Protein AF-T0MTR7-F1 (afdb_monomer_lite)

Structure (mmCIF, N/CA/C/O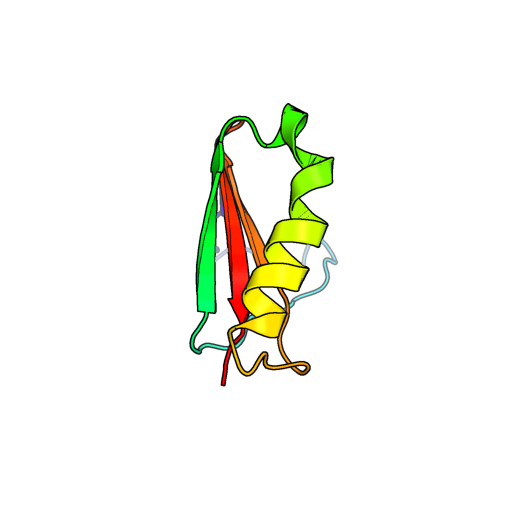 backbone):
data_AF-T0MTR7-F1
#
_entry.id   AF-T0MTR7-F1
#
loop_
_atom_site.group_PDB
_atom_site.id
_atom_site.type_symbol
_atom_site.label_atom_id
_atom_site.label_alt_id
_atom_site.label_comp_id
_atom_site.label_asym_id
_atom_site.label_entity_id
_atom_site.label_seq_id
_atom_site.pdbx_PDB_ins_code
_atom_site.Cartn_x
_atom_site.Cartn_y
_atom_site.Cartn_z
_atom_site.occupancy
_atom_site.B_iso_or_equiv
_atom_site.auth_seq_id
_atom_site.auth_comp_id
_atom_site.auth_asym_id
_atom_site.auth_atom_id
_atom_site.pdbx_PDB_model_num
ATOM 1 N N . MET A 1 1 ? 0.016 14.030 -3.664 1.00 37.53 1 MET A N 1
ATOM 2 C CA . MET A 1 1 ? -0.004 14.924 -4.844 1.00 37.53 1 MET A CA 1
ATOM 3 C C . MET A 1 1 ? 0.953 14.323 -5.862 1.00 37.53 1 MET A C 1
ATOM 5 O O . MET A 1 1 ? 2.130 14.237 -5.555 1.00 37.53 1 MET A O 1
ATOM 9 N N . CYS A 1 2 ? 0.465 13.800 -6.988 1.00 56.78 2 CYS A N 1
ATOM 10 C CA . CYS A 1 2 ? 1.335 13.355 -8.083 1.00 56.78 2 CYS A CA 1
ATOM 11 C C . CYS A 1 2 ? 1.533 14.548 -9.025 1.00 56.78 2 CYS A C 1
ATOM 13 O O . CYS A 1 2 ? 0.548 15.196 -9.379 1.00 56.78 2 CYS A O 1
ATOM 15 N N . VAL A 1 3 ? 2.778 14.862 -9.377 1.00 65.62 3 VAL A N 1
ATOM 16 C CA . VAL A 1 3 ? 3.099 15.921 -10.343 1.00 65.62 3 VAL A CA 1
ATOM 17 C C . VAL A 1 3 ? 3.007 15.321 -11.740 1.00 65.62 3 VAL A C 1
ATOM 19 O O . VAL A 1 3 ? 3.544 14.244 -11.994 1.00 65.62 3 VAL A O 1
ATOM 22 N N . LYS A 1 4 ? 2.263 15.986 -12.624 1.00 76.00 4 LYS A N 1
ATOM 23 C CA . LYS A 1 4 ? 2.234 15.641 -14.043 1.00 76.00 4 LYS A CA 1
ATOM 24 C C . LYS A 1 4 ? 3.585 16.034 -14.641 1.00 76.00 4 LYS A C 1
ATOM 26 O O . LYS A 1 4 ? 4.015 17.160 -14.431 1.00 76.00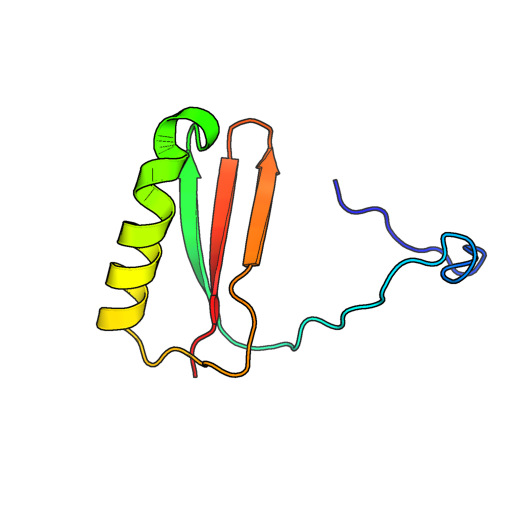 4 LYS A O 1
ATOM 31 N N . ILE A 1 5 ? 4.213 15.101 -15.349 1.00 76.81 5 ILE A N 1
ATOM 32 C CA . ILE A 1 5 ? 5.413 15.363 -16.146 1.00 76.81 5 ILE A CA 1
ATOM 33 C C . ILE A 1 5 ? 4.944 16.044 -17.438 1.00 76.81 5 ILE A C 1
ATOM 35 O O . ILE A 1 5 ? 4.096 15.490 -18.145 1.00 76.81 5 ILE A O 1
ATOM 39 N N . GLU A 1 6 ? 5.428 17.252 -17.707 1.00 83.50 6 GLU A N 1
ATOM 40 C CA . GLU A 1 6 ? 5.207 17.975 -18.964 1.00 83.50 6 GLU A CA 1
ATOM 41 C C . GLU A 1 6 ? 6.328 17.651 -19.974 1.00 83.50 6 GLU A C 1
ATOM 43 O O . GLU A 1 6 ? 7.402 17.194 -19.590 1.00 83.50 6 GLU A O 1
ATOM 48 N N . ASP A 1 7 ? 6.107 17.891 -21.272 1.00 76.06 7 ASP A N 1
ATOM 49 C CA . ASP A 1 7 ? 7.081 17.572 -22.338 1.00 76.06 7 ASP A CA 1
ATOM 50 C C . ASP A 1 7 ? 8.460 18.252 -22.172 1.00 76.06 7 ASP A C 1
ATOM 52 O O . ASP A 1 7 ? 9.451 17.757 -22.706 1.00 76.06 7 ASP A O 1
ATOM 56 N N . ASP A 1 8 ? 8.539 19.367 -21.438 1.00 81.69 8 ASP A N 1
ATOM 57 C CA . ASP A 1 8 ? 9.789 20.108 -21.18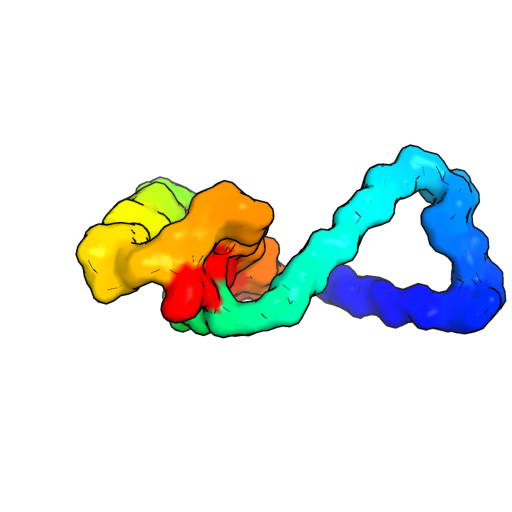2 1.00 81.69 8 ASP A CA 1
ATOM 58 C C . ASP A 1 8 ? 10.499 19.665 -19.883 1.00 81.69 8 ASP A C 1
ATOM 60 O O . ASP A 1 8 ? 11.622 20.090 -19.603 1.00 81.69 8 ASP A O 1
ATOM 64 N N . ASP A 1 9 ? 9.881 18.791 -19.078 1.00 77.94 9 ASP A N 1
ATOM 65 C CA . ASP A 1 9 ? 10.485 18.327 -17.830 1.00 77.94 9 ASP A CA 1
ATOM 66 C C . ASP A 1 9 ? 11.665 17.388 -18.108 1.00 77.94 9 ASP A C 1
ATOM 68 O O . ASP A 1 9 ? 11.538 16.322 -18.717 1.00 77.94 9 ASP A O 1
ATOM 72 N N . ASN A 1 10 ? 12.839 17.732 -17.575 1.00 74.50 10 ASN A N 1
ATOM 73 C CA . ASN A 1 10 ? 13.986 16.833 -17.600 1.00 74.50 10 ASN A CA 1
ATOM 74 C C . ASN A 1 10 ? 13.840 15.747 -16.523 1.00 74.50 10 ASN A C 1
ATOM 76 O O . ASN A 1 10 ? 14.384 15.850 -15.422 1.00 74.50 10 ASN A O 1
ATOM 80 N N . ILE A 1 11 ? 13.133 14.676 -16.881 1.00 72.31 11 ILE A N 1
ATOM 81 C CA . ILE A 1 11 ? 12.849 13.500 -16.040 1.00 72.31 11 ILE A CA 1
ATOM 82 C C . ILE A 1 11 ? 14.135 12.838 -15.499 1.00 72.31 11 ILE A C 1
ATOM 84 O O . ILE A 1 11 ? 14.116 12.202 -14.448 1.00 72.31 11 ILE A O 1
ATOM 88 N N . ASN A 1 12 ? 15.271 13.031 -16.182 1.00 68.44 12 ASN A N 1
ATOM 89 C CA . ASN A 1 12 ? 16.571 12.463 -15.816 1.00 68.44 12 ASN A CA 1
ATOM 90 C C . ASN A 1 12 ? 17.416 13.378 -14.911 1.00 68.44 12 ASN A C 1
ATOM 92 O O . ASN A 1 12 ? 18.362 12.906 -14.280 1.00 68.44 12 ASN A O 1
ATOM 96 N N . ALA A 1 13 ? 17.091 14.674 -14.811 1.00 72.69 13 ALA A N 1
ATOM 97 C CA . ALA A 1 13 ? 17.822 15.629 -13.974 1.00 72.69 13 ALA A CA 1
ATOM 98 C C . ALA A 1 13 ? 17.901 15.259 -12.478 1.00 72.69 13 ALA A C 1
ATOM 100 O O . ALA A 1 13 ? 18.953 15.496 -11.882 1.00 72.69 13 ALA A O 1
ATOM 101 N N . PRO A 1 14 ? 16.859 14.685 -11.840 1.00 73.00 14 PRO A N 1
ATOM 102 C CA . PRO A 1 14 ? 16.918 14.396 -10.413 1.00 73.00 14 PRO A CA 1
ATOM 103 C C . PRO A 1 14 ? 17.682 13.098 -10.086 1.00 73.00 14 PRO A C 1
ATOM 105 O O . PRO A 1 14 ? 17.867 12.803 -8.908 1.00 73.00 14 PRO A O 1
ATOM 108 N N . GLY A 1 15 ? 18.131 12.320 -11.086 1.00 78.06 15 GLY A N 1
ATOM 109 C CA . GLY A 1 15 ? 18.870 11.067 -10.865 1.00 78.06 15 GLY A CA 1
ATOM 110 C C . GLY A 1 15 ? 18.069 10.001 -10.105 1.00 78.06 15 GLY A C 1
ATOM 111 O O . GLY A 1 15 ? 18.652 9.157 -9.425 1.00 78.06 15 GLY A O 1
ATOM 112 N N . LEU A 1 16 ? 16.737 10.073 -10.170 1.00 79.50 16 LEU A N 1
ATOM 113 C CA . LEU A 1 16 ? 15.836 9.171 -9.459 1.00 79.50 16 LEU A CA 1
ATOM 114 C C . LEU A 1 16 ? 15.599 7.893 -10.259 1.00 79.50 16 LEU A C 1
ATOM 116 O O . LEU A 1 16 ? 15.663 7.880 -11.486 1.00 79.50 16 LEU A O 1
ATOM 120 N N . GLN A 1 17 ? 15.289 6.815 -9.544 1.00 78.00 17 GLN A N 1
ATOM 121 C CA . GLN A 1 17 ? 14.908 5.556 -10.166 1.00 78.00 17 GLN A CA 1
ATOM 122 C C . GLN A 1 17 ? 13.524 5.680 -10.813 1.00 78.00 17 GLN A C 1
ATOM 124 O O . GLN A 1 17 ? 12.547 6.027 -10.149 1.00 78.00 17 GLN A O 1
ATOM 129 N N . GLU A 1 18 ? 13.439 5.333 -12.095 1.00 79.75 18 GLU A N 1
ATOM 130 C CA . GLU A 1 18 ? 12.166 5.167 -12.788 1.00 79.75 18 GLU A CA 1
ATOM 131 C C . GLU A 1 18 ? 11.574 3.785 -12.479 1.00 79.75 18 GLU A C 1
ATOM 133 O O . GLU A 1 18 ? 12.261 2.762 -12.538 1.00 79.75 18 GLU A O 1
ATOM 138 N N . VAL A 1 19 ? 10.284 3.755 -12.140 1.00 80.12 19 VAL A N 1
ATOM 139 C CA . VAL A 1 19 ? 9.527 2.519 -11.925 1.00 80.12 19 VAL A CA 1
ATOM 140 C C . VAL A 1 19 ? 8.237 2.594 -12.728 1.00 80.12 19 VAL A C 1
ATOM 142 O O . VAL A 1 19 ? 7.401 3.470 -12.508 1.00 80.12 19 VAL A O 1
ATOM 145 N N . HIS A 1 20 ? 8.044 1.635 -13.630 1.00 81.88 20 HIS A N 1
ATOM 146 C CA . HIS A 1 20 ? 6.771 1.458 -14.317 1.00 81.88 20 HIS A CA 1
ATOM 147 C C . HIS A 1 20 ? 5.857 0.554 -13.495 1.00 81.88 20 HIS A C 1
ATOM 149 O O . HIS A 1 20 ? 6.177 -0.605 -13.234 1.00 81.88 20 HIS A O 1
ATOM 155 N N . LEU A 1 21 ? 4.689 1.073 -13.122 1.00 82.38 21 LEU A N 1
ATOM 156 C CA . LEU A 1 21 ? 3.646 0.278 -12.485 1.00 82.38 21 LEU A CA 1
ATOM 157 C C . LEU A 1 21 ? 2.807 -0.415 -13.573 1.00 82.38 21 LEU A C 1
ATOM 159 O O . LEU A 1 21 ? 2.128 0.273 -14.344 1.00 82.38 21 LEU A O 1
ATOM 163 N N . PRO A 1 22 ? 2.837 -1.756 -13.676 1.00 79.81 22 PRO A N 1
ATOM 164 C CA . PRO A 1 22 ? 2.079 -2.467 -14.697 1.00 79.81 22 PRO A CA 1
ATOM 165 C C . PRO A 1 22 ? 0.571 -2.297 -14.481 1.00 79.81 22 PRO A C 1
ATOM 167 O O . PRO A 1 22 ? 0.078 -2.334 -13.350 1.00 79.81 22 PRO A O 1
ATOM 170 N N . LYS A 1 23 ? -0.180 -2.156 -15.581 1.00 81.38 23 LYS A N 1
ATOM 171 C CA . LYS A 1 23 ? -1.652 -2.178 -15.556 1.00 81.38 23 LYS A CA 1
ATOM 172 C C . LYS A 1 23 ? -2.160 -3.554 -15.116 1.00 81.38 23 LYS A C 1
ATOM 174 O O . LYS A 1 23 ? -1.511 -4.563 -15.364 1.00 81.38 23 LYS A O 1
ATOM 179 N N . GLY A 1 24 ? -3.343 -3.588 -14.508 1.00 86.88 24 GLY A N 1
ATOM 180 C CA . GLY A 1 24 ? -4.014 -4.828 -14.120 1.00 86.88 24 GLY A CA 1
ATOM 181 C C . GLY A 1 24 ? -4.957 -4.626 -12.941 1.00 86.88 24 GLY A C 1
ATOM 182 O O . GLY A 1 24 ? -5.173 -3.495 -12.501 1.00 86.88 24 GLY A O 1
ATOM 183 N N . ASN A 1 25 ? -5.495 -5.730 -12.429 1.00 92.56 25 ASN A N 1
ATOM 184 C CA . ASN A 1 25 ? -6.478 -5.709 -11.354 1.00 92.56 25 ASN A CA 1
ATOM 185 C C . ASN A 1 25 ? -5.811 -5.530 -9.991 1.00 92.56 25 ASN A C 1
ATOM 187 O O . ASN A 1 25 ? -4.717 -6.045 -9.743 1.00 92.56 25 ASN A O 1
ATOM 191 N N . TYR A 1 26 ? -6.493 -4.785 -9.127 1.00 93.44 26 TYR A N 1
ATOM 192 C CA . TYR A 1 26 ? -6.113 -4.566 -7.741 1.00 93.44 26 TYR A CA 1
ATOM 193 C C . TYR A 1 26 ? -7.359 -4.632 -6.868 1.00 93.44 26 TYR A C 1
ATOM 195 O O . TYR A 1 26 ? -8.380 -4.022 -7.196 1.00 93.44 26 TYR A O 1
ATOM 203 N N . VAL A 1 27 ? -7.251 -5.302 -5.726 1.00 94.62 27 VAL A N 1
ATOM 204 C CA . VAL A 1 27 ? -8.186 -5.089 -4.622 1.00 94.62 27 VAL A CA 1
ATOM 205 C C . VAL A 1 27 ? -7.795 -3.786 -3.942 1.00 94.62 27 VAL A C 1
ATOM 207 O O . VAL A 1 27 ? -6.624 -3.567 -3.636 1.00 94.62 27 VAL A O 1
ATOM 210 N N . ARG A 1 28 ? -8.774 -2.905 -3.739 1.00 93.75 28 ARG A N 1
ATOM 211 C CA . ARG A 1 28 ? -8.579 -1.584 -3.145 1.00 93.75 28 ARG A CA 1
ATOM 212 C C . ARG A 1 28 ? -9.243 -1.535 -1.784 1.00 93.75 28 ARG A C 1
ATOM 214 O O . ARG A 1 28 ? -10.467 -1.581 -1.723 1.00 93.75 28 ARG A O 1
ATOM 221 N N . GLU A 1 29 ? -8.451 -1.318 -0.743 1.00 94.94 29 GLU A N 1
ATOM 222 C CA . GLU A 1 29 ? -8.955 -1.098 0.611 1.00 94.94 29 GLU A CA 1
ATOM 223 C C . GLU A 1 29 ? -8.632 0.312 1.098 1.00 94.94 29 GLU A C 1
ATOM 225 O O . GLU A 1 29 ? -7.547 0.840 0.852 1.00 94.94 29 GLU A O 1
ATOM 230 N N . ARG A 1 30 ? -9.599 0.950 1.763 1.00 94.50 30 ARG A N 1
ATOM 231 C CA . ARG A 1 30 ? -9.456 2.303 2.311 1.00 94.50 30 ARG A CA 1
ATOM 232 C C . ARG A 1 30 ? -9.126 2.241 3.798 1.00 94.50 30 ARG A C 1
ATOM 234 O O . ARG A 1 30 ? -9.896 1.684 4.570 1.00 94.50 30 ARG A O 1
ATOM 241 N N . ILE A 1 31 ? -8.069 2.938 4.205 1.00 92.69 31 ILE A N 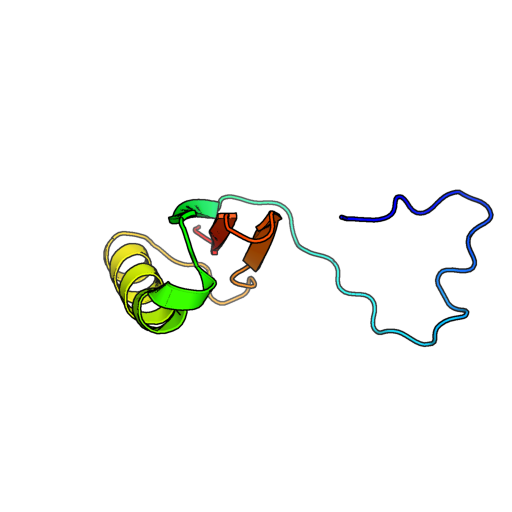1
ATOM 242 C CA . ILE A 1 31 ? -7.707 3.160 5.606 1.00 92.69 31 ILE A CA 1
ATOM 243 C C . ILE A 1 31 ? -7.892 4.643 5.934 1.00 92.69 31 ILE A C 1
ATOM 245 O O . ILE A 1 31 ? -7.271 5.523 5.330 1.00 92.69 31 ILE A O 1
ATOM 249 N N . THR A 1 32 ? -8.762 4.925 6.899 1.00 92.56 32 THR A N 1
ATOM 250 C CA . THR A 1 32 ? -8.958 6.263 7.471 1.00 92.56 32 THR A CA 1
ATOM 251 C C . THR A 1 32 ? -8.084 6.459 8.705 1.00 92.56 32 THR A C 1
ATOM 253 O O . THR A 1 32 ? -7.859 5.515 9.461 1.00 92.56 32 THR A O 1
ATOM 256 N N . ASP A 1 33 ? -7.600 7.685 8.912 1.00 92.31 33 ASP A N 1
ATOM 257 C CA . ASP A 1 33 ? -6.652 8.039 9.975 1.00 92.31 33 ASP A CA 1
ATOM 258 C C . ASP A 1 33 ? -5.448 7.078 9.994 1.00 92.31 33 ASP A C 1
ATOM 260 O O . ASP A 1 33 ? -5.057 6.556 11.038 1.00 92.31 33 ASP A O 1
ATOM 264 N N . TRP A 1 34 ? -4.901 6.793 8.806 1.00 89.06 34 TRP A N 1
ATOM 265 C CA . TRP A 1 34 ? -3.896 5.746 8.591 1.00 89.06 34 TRP A CA 1
ATOM 266 C C . TRP A 1 34 ? -2.660 5.902 9.479 1.00 89.06 34 TRP A C 1
ATOM 268 O O . TRP A 1 34 ? -2.125 4.894 9.928 1.00 89.06 34 TRP A O 1
ATOM 278 N N . GLU A 1 35 ? -2.271 7.133 9.824 1.00 89.50 35 GLU A N 1
ATOM 279 C CA . GLU A 1 35 ? -1.154 7.422 10.734 1.00 89.50 35 GLU A CA 1
ATOM 280 C C . GLU A 1 35 ? -1.311 6.725 12.094 1.00 89.50 35 GLU A C 1
ATOM 282 O O . GLU A 1 35 ? -0.336 6.281 12.696 1.00 89.50 35 GLU A O 1
ATOM 287 N N . LYS A 1 36 ? -2.553 6.581 12.574 1.00 93.06 36 LYS A N 1
ATOM 288 C CA . LYS A 1 36 ? -2.879 5.894 13.834 1.00 93.06 36 LYS A CA 1
ATOM 289 C C . LYS A 1 36 ? -3.128 4.399 13.651 1.00 93.06 36 LYS A C 1
ATOM 291 O O . LYS A 1 36 ? -3.192 3.669 14.635 1.00 93.06 36 LYS A O 1
ATOM 296 N N . ASN A 1 37 ? -3.283 3.955 12.406 1.00 89.44 37 ASN A N 1
ATOM 297 C CA . ASN A 1 37 ? -3.704 2.608 12.030 1.00 89.44 37 ASN A CA 1
ATOM 298 C C . ASN A 1 37 ? -2.647 1.865 11.196 1.00 89.44 37 ASN A C 1
ATOM 300 O O . ASN A 1 37 ? -2.970 0.861 10.568 1.00 89.44 37 ASN A O 1
ATOM 304 N N . LEU A 1 38 ? -1.384 2.308 11.215 1.00 87.50 38 LEU A N 1
ATOM 305 C CA . LEU A 1 38 ? -0.273 1.661 10.502 1.00 87.50 38 LEU A CA 1
ATOM 306 C C . LEU A 1 38 ? -0.145 0.170 10.832 1.00 87.50 38 LEU A C 1
ATOM 308 O O . LEU A 1 38 ? 0.123 -0.648 9.957 1.00 87.50 38 LEU A O 1
ATOM 312 N N . SER A 1 39 ? -0.403 -0.200 12.087 1.00 90.50 39 SER A N 1
ATOM 313 C CA . SER A 1 39 ? -0.376 -1.594 12.529 1.00 90.50 39 SER A CA 1
ATOM 314 C C . SER A 1 39 ? -1.443 -2.469 11.870 1.00 90.50 39 SER A C 1
ATOM 316 O O . SER A 1 39 ? -1.292 -3.683 11.896 1.00 90.50 39 SER A O 1
ATOM 318 N N . GLN A 1 40 ? -2.494 -1.895 11.274 1.00 89.88 40 GLN A N 1
ATOM 319 C CA . GLN A 1 40 ? -3.547 -2.646 10.585 1.00 89.88 40 GLN A CA 1
ATOM 320 C C . GLN A 1 40 ? -3.156 -3.053 9.160 1.00 89.88 40 GLN A C 1
ATOM 322 O O . GLN A 1 40 ? -3.751 -3.982 8.618 1.00 89.88 40 GLN A O 1
ATOM 327 N N . ILE A 1 41 ? -2.160 -2.392 8.559 1.00 90.06 41 ILE A N 1
ATOM 328 C CA . ILE A 1 41 ? -1.759 -2.620 7.163 1.00 90.06 41 ILE A CA 1
ATOM 329 C C . ILE A 1 41 ? -1.398 -4.095 6.906 1.00 90.06 41 ILE A C 1
ATOM 331 O O . ILE A 1 41 ? -1.990 -4.674 5.993 1.00 90.06 41 ILE A O 1
ATOM 335 N N . PRO A 1 42 ? -0.535 -4.754 7.712 1.00 92.44 42 PRO A N 1
ATOM 336 C CA . PRO A 1 42 ? -0.218 -6.167 7.505 1.00 92.44 42 PRO A CA 1
ATOM 337 C C . PRO A 1 42 ? -1.454 -7.068 7.582 1.00 92.44 42 PRO A C 1
ATOM 339 O O . PRO A 1 42 ? -1.651 -7.899 6.707 1.00 92.44 42 PRO A O 1
ATOM 342 N N . PHE A 1 43 ? -2.348 -6.841 8.550 1.00 93.12 43 PHE A N 1
ATOM 343 C CA . PHE A 1 43 ? -3.566 -7.646 8.702 1.00 93.12 43 PHE A CA 1
ATOM 344 C C . PHE A 1 43 ? -4.517 -7.507 7.510 1.00 93.12 43 PHE A C 1
ATOM 346 O O . PHE A 1 43 ? -5.151 -8.480 7.105 1.00 93.12 43 PHE A O 1
ATOM 353 N N . ILE A 1 44 ? -4.630 -6.301 6.946 1.00 91.62 44 ILE A N 1
ATOM 354 C CA . ILE A 1 44 ? -5.427 -6.054 5.739 1.00 91.62 44 ILE A CA 1
ATOM 355 C C . ILE A 1 44 ? -4.810 -6.787 4.546 1.00 91.62 44 ILE A C 1
ATOM 357 O O . ILE A 1 44 ? -5.538 -7.423 3.781 1.00 91.62 44 ILE A O 1
ATOM 361 N N . ILE A 1 45 ? -3.482 -6.737 4.411 1.00 91.88 45 ILE A N 1
ATOM 362 C CA . ILE A 1 45 ? -2.758 -7.454 3.359 1.00 91.88 45 ILE A CA 1
ATOM 363 C C . ILE A 1 45 ? -2.962 -8.961 3.502 1.00 91.88 45 ILE A C 1
ATOM 365 O O . ILE A 1 45 ? -3.349 -9.598 2.525 1.00 91.88 45 ILE A O 1
ATOM 369 N N . ASP A 1 46 ? -2.771 -9.520 4.696 1.00 93.56 46 ASP A N 1
ATOM 370 C CA . ASP A 1 46 ? -2.947 -10.950 4.967 1.00 93.56 46 ASP A CA 1
ATOM 371 C C . ASP A 1 46 ? -4.373 -11.407 4.662 1.00 93.56 46 ASP A C 1
ATOM 373 O O . ASP A 1 46 ? -4.575 -12.410 3.980 1.00 93.56 46 ASP A O 1
ATOM 377 N N . LYS A 1 47 ? -5.375 -10.641 5.108 1.00 94.06 47 LYS A N 1
ATOM 378 C CA . LYS A 1 47 ? -6.785 -10.942 4.849 1.00 94.06 47 LYS A CA 1
ATOM 379 C C . LYS A 1 47 ? -7.085 -10.971 3.351 1.00 94.06 47 LYS A C 1
ATOM 381 O O . LYS A 1 47 ? -7.613 -11.955 2.846 1.00 94.06 47 LYS A O 1
ATOM 386 N N . ILE A 1 48 ? -6.718 -9.915 2.626 1.00 92.38 48 ILE A N 1
ATOM 387 C CA . ILE A 1 48 ? -6.977 -9.832 1.183 1.00 92.38 48 ILE A CA 1
ATOM 388 C C . ILE A 1 48 ? -6.198 -10.915 0.429 1.00 92.38 48 ILE A C 1
ATOM 390 O O . ILE A 1 48 ? -6.730 -11.484 -0.525 1.00 92.38 48 ILE A O 1
ATOM 394 N N . SER A 1 49 ? -4.982 -11.231 0.876 1.00 91.12 49 SER A N 1
ATOM 395 C CA . SER A 1 49 ? -4.153 -12.283 0.283 1.00 91.12 49 SER A CA 1
ATOM 396 C C . SER A 1 49 ? -4.694 -13.688 0.536 1.00 91.12 49 SER A C 1
ATOM 398 O O . SER A 1 49 ? -4.498 -14.566 -0.295 1.00 91.12 49 SER A O 1
ATOM 400 N N . ALA A 1 50 ? -5.390 -13.909 1.652 1.00 93.31 50 ALA A N 1
ATOM 401 C CA . ALA A 1 50 ? -6.066 -15.172 1.925 1.00 93.31 50 ALA A CA 1
ATOM 402 C C . ALA A 1 50 ? -7.321 -15.356 1.052 1.00 93.31 50 ALA A C 1
ATOM 404 O O . ALA A 1 50 ? -7.614 -16.472 0.629 1.00 93.31 50 ALA A O 1
ATOM 405 N N . ASP A 1 51 ? -8.038 -14.266 0.767 1.00 93.31 51 ASP A N 1
ATOM 406 C CA . ASP A 1 51 ? -9.300 -14.291 0.017 1.00 93.31 51 ASP A CA 1
ATOM 407 C C . ASP A 1 51 ? -9.118 -14.225 -1.516 1.00 93.31 51 ASP A C 1
ATOM 409 O O . ASP A 1 51 ? -10.074 -14.462 -2.257 1.00 93.31 51 ASP A O 1
ATOM 413 N N . ASN A 1 52 ? -7.923 -13.889 -2.022 1.00 92.69 52 ASN A N 1
ATOM 414 C CA . ASN A 1 52 ? -7.684 -13.645 -3.451 1.00 92.69 52 ASN A CA 1
ATOM 415 C C . ASN A 1 52 ? -6.396 -14.299 -3.966 1.00 92.69 52 ASN A C 1
ATOM 417 O O . ASN A 1 52 ? -5.421 -14.470 -3.241 1.00 92.69 52 ASN A O 1
ATOM 421 N N . LEU A 1 53 ? -6.352 -14.584 -5.272 1.00 92.69 53 LEU A N 1
ATOM 422 C CA . LEU A 1 53 ? -5.129 -15.026 -5.941 1.00 92.69 53 LEU A CA 1
ATOM 423 C C . LEU A 1 53 ? -4.214 -13.820 -6.207 1.00 92.69 53 LEU A C 1
ATOM 425 O O . LEU A 1 53 ? -4.279 -13.197 -7.268 1.00 92.69 53 LEU A O 1
ATOM 429 N N . VAL A 1 54 ? -3.386 -13.478 -5.221 1.00 92.69 54 VAL A N 1
ATOM 430 C CA . VAL A 1 54 ? -2.438 -12.357 -5.307 1.00 92.69 54 VAL A CA 1
ATOM 431 C C . VAL A 1 54 ? -1.382 -12.616 -6.375 1.00 92.69 54 VAL A C 1
ATOM 433 O O . VAL A 1 54 ? -0.901 -13.740 -6.546 1.00 92.69 54 VAL A O 1
ATOM 436 N N . ASP A 1 55 ? -1.021 -11.561 -7.099 1.00 90.81 55 ASP A N 1
ATOM 437 C CA . ASP A 1 55 ? 0.056 -11.598 -8.079 1.00 90.81 55 ASP A CA 1
ATOM 438 C C . ASP A 1 55 ? 1.402 -11.219 -7.426 1.00 90.81 55 ASP A C 1
ATOM 440 O O . ASP A 1 55 ? 1.620 -10.038 -7.142 1.00 90.81 55 ASP A O 1
ATOM 444 N N . PRO A 1 56 ? 2.312 -12.184 -7.176 1.00 86.81 56 PRO A N 1
ATOM 445 C CA . PRO A 1 56 ? 3.581 -11.918 -6.499 1.00 86.81 56 PRO A CA 1
ATOM 446 C C . PRO A 1 56 ? 4.586 -11.152 -7.370 1.00 86.81 56 PRO A C 1
ATOM 448 O O . PRO A 1 56 ? 5.588 -10.670 -6.849 1.00 86.81 56 PRO A O 1
ATOM 451 N N . GLU A 1 57 ? 4.353 -11.042 -8.681 1.00 88.19 57 GLU A N 1
ATOM 452 C CA . GLU A 1 57 ? 5.251 -10.333 -9.603 1.00 88.19 57 GLU A CA 1
ATOM 453 C C . GLU A 1 57 ? 4.966 -8.823 -9.647 1.00 88.19 57 GLU A C 1
ATOM 455 O O . GLU A 1 57 ? 5.702 -8.059 -10.274 1.00 88.19 57 GLU A O 1
ATOM 460 N N . ARG A 1 58 ? 3.896 -8.372 -8.981 1.00 88.38 58 ARG A N 1
ATOM 461 C CA . ARG A 1 58 ? 3.446 -6.979 -8.977 1.00 88.38 58 ARG A CA 1
ATOM 462 C C . ARG A 1 58 ? 3.550 -6.373 -7.583 1.00 88.38 58 ARG A C 1
ATOM 464 O O . ARG A 1 58 ? 3.405 -7.041 -6.565 1.00 88.38 58 ARG A O 1
ATOM 471 N N . TYR A 1 59 ? 3.768 -5.063 -7.544 1.00 90.19 59 TYR A N 1
ATOM 472 C CA . TYR A 1 59 ? 3.877 -4.323 -6.291 1.00 90.19 59 TYR A CA 1
ATOM 473 C C . TYR A 1 59 ? 2.513 -4.133 -5.626 1.00 90.19 59 TYR A C 1
ATOM 475 O O . TYR A 1 59 ? 1.535 -3.763 -6.285 1.00 90.19 59 TYR A O 1
ATOM 483 N N . ILE A 1 60 ? 2.481 -4.308 -4.306 1.00 91.94 60 ILE A N 1
ATOM 484 C CA . ILE A 1 60 ? 1.447 -3.718 -3.454 1.00 91.94 60 ILE A CA 1
ATOM 485 C C . ILE A 1 60 ? 1.702 -2.209 -3.414 1.00 91.94 60 ILE A C 1
ATOM 487 O O . ILE A 1 60 ? 2.841 -1.780 -3.233 1.00 91.94 60 ILE A O 1
ATOM 491 N N . ILE A 1 61 ? 0.658 -1.406 -3.614 1.00 91.69 61 ILE A N 1
ATOM 492 C CA . ILE A 1 61 ? 0.782 0.053 -3.701 1.00 91.69 61 ILE A CA 1
ATOM 493 C C . ILE A 1 61 ? 0.049 0.705 -2.530 1.00 91.69 61 ILE A C 1
ATOM 495 O O . ILE A 1 61 ? -1.155 0.521 -2.346 1.00 91.69 61 ILE A O 1
ATOM 499 N N . GLU A 1 62 ? 0.779 1.527 -1.783 1.00 92.69 62 GLU A N 1
ATOM 500 C CA . GLU A 1 62 ? 0.250 2.450 -0.782 1.00 92.69 62 GLU A CA 1
ATOM 501 C C . GLU A 1 62 ? -0.022 3.811 -1.433 1.00 92.69 62 GLU A C 1
ATOM 503 O O . GLU A 1 62 ? 0.894 4.561 -1.772 1.00 92.69 62 GLU A O 1
ATOM 508 N N . PHE A 1 63 ? -1.294 4.144 -1.643 1.00 91.81 63 PHE A N 1
ATOM 509 C CA . PHE A 1 63 ? -1.703 5.400 -2.264 1.00 91.81 63 PHE A CA 1
ATOM 510 C C . PHE A 1 63 ? -2.257 6.391 -1.232 1.00 91.81 63 PHE A C 1
ATOM 512 O O . PHE A 1 63 ? -3.425 6.332 -0.836 1.00 91.81 63 PHE A O 1
ATOM 519 N N . TYR A 1 64 ? -1.406 7.332 -0.820 1.00 91.19 64 TYR A N 1
ATOM 520 C CA . TYR A 1 64 ? -1.714 8.406 0.128 1.00 91.19 64 TYR A CA 1
ATOM 521 C C . TYR A 1 64 ? -2.528 9.514 -0.556 1.00 91.19 64 TYR A C 1
ATOM 523 O O . TYR A 1 64 ? -1.986 10.405 -1.218 1.00 91.19 64 TYR A O 1
ATOM 531 N N . ARG A 1 65 ? -3.858 9.453 -0.426 1.00 88.88 65 ARG A N 1
ATOM 532 C CA . ARG A 1 65 ? -4.770 10.421 -1.056 1.00 88.88 65 ARG A CA 1
ATOM 533 C C . ARG A 1 65 ? -4.817 11.745 -0.294 1.00 88.88 65 ARG A C 1
ATOM 535 O O . ARG A 1 65 ? -4.931 12.797 -0.919 1.00 88.88 65 ARG A O 1
ATOM 542 N N . SER A 1 66 ? -4.764 11.694 1.034 1.00 89.00 66 SER A N 1
ATOM 543 C CA . SER A 1 66 ? -4.716 12.861 1.921 1.00 89.00 66 SER A CA 1
ATOM 544 C C . SER A 1 66 ? -3.957 12.516 3.201 1.00 89.00 66 SER A C 1
ATOM 546 O O . SER A 1 66 ? -3.628 11.353 3.429 1.00 89.00 66 SER A O 1
ATOM 548 N N . GLU A 1 67 ? -3.732 13.504 4.069 1.00 87.38 67 GLU A N 1
ATOM 549 C CA . GLU A 1 67 ? -3.092 13.293 5.377 1.00 87.38 67 GLU A CA 1
ATOM 550 C C . GLU A 1 67 ? -3.774 12.193 6.201 1.00 87.38 67 GLU A C 1
ATOM 552 O O . GLU A 1 67 ? -3.110 11.478 6.934 1.00 87.38 67 GLU A O 1
ATOM 557 N N . LYS A 1 68 ? -5.085 11.981 6.027 1.00 90.50 68 LYS A N 1
ATOM 558 C CA . LYS A 1 68 ? -5.864 11.000 6.799 1.00 90.50 68 LYS A CA 1
ATOM 559 C C . LYS A 1 68 ? -6.395 9.831 5.981 1.00 90.50 68 LYS A C 1
ATOM 561 O O . LYS A 1 68 ? -7.101 8.991 6.529 1.00 90.50 68 LYS A O 1
ATOM 566 N N . GLU A 1 69 ? -6.114 9.759 4.684 1.00 92.38 69 GLU A N 1
ATOM 567 C CA 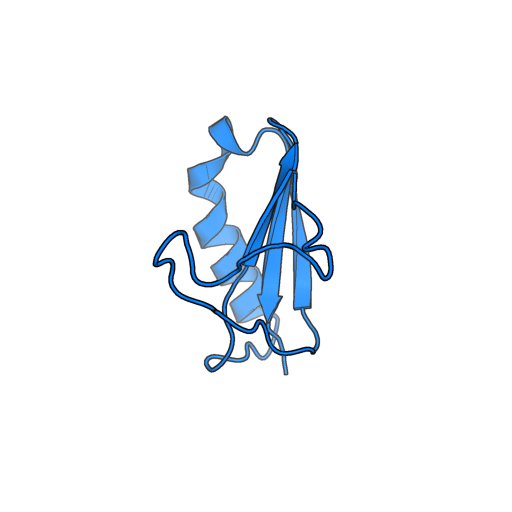. GLU A 1 69 ? -6.688 8.734 3.809 1.00 92.38 69 GLU A CA 1
ATOM 568 C C . GLU A 1 69 ? -5.604 8.026 3.000 1.00 92.38 69 GLU A C 1
ATOM 570 O O . GLU A 1 69 ? -4.975 8.622 2.123 1.00 92.38 69 GLU A O 1
ATOM 575 N N . LEU A 1 70 ? -5.453 6.732 3.275 1.00 93.75 70 LEU A N 1
ATOM 576 C CA . LEU A 1 70 ? -4.581 5.811 2.559 1.00 93.75 70 LEU A CA 1
ATOM 577 C C . LEU A 1 70 ? -5.437 4.773 1.830 1.00 93.75 70 LEU A C 1
ATOM 579 O O . LEU A 1 70 ? -6.418 4.266 2.374 1.00 93.75 70 LEU A O 1
ATOM 583 N N . PHE A 1 71 ? -5.054 4.440 0.603 1.00 94.31 71 PHE A N 1
ATOM 584 C CA . PHE A 1 71 ? -5.548 3.259 -0.089 1.00 94.31 71 PHE A CA 1
ATOM 585 C C . PHE A 1 71 ? -4.449 2.215 -0.193 1.00 94.31 71 PHE A C 1
ATOM 587 O O . PHE A 1 71 ? -3.367 2.519 -0.686 1.00 94.31 71 PHE A O 1
ATOM 594 N N . LEU A 1 72 ? -4.753 0.988 0.213 1.00 94.00 72 LEU A N 1
ATOM 595 C CA . LEU A 1 72 ? -3.940 -0.180 -0.094 1.00 94.00 72 LEU A CA 1
ATOM 596 C C . LEU A 1 72 ? -4.471 -0.825 -1.367 1.00 94.00 72 LEU A C 1
ATOM 598 O O . LEU A 1 72 ? -5.652 -1.162 -1.453 1.00 94.00 72 LEU A O 1
ATOM 602 N N . LEU A 1 73 ? -3.599 -0.972 -2.358 1.00 93.88 73 LEU A N 1
ATOM 603 C CA . LEU A 1 73 ? -3.890 -1.634 -3.621 1.00 93.88 73 LEU A CA 1
ATOM 604 C C . LEU A 1 73 ? -3.076 -2.925 -3.681 1.00 93.88 73 LEU A C 1
ATOM 606 O O . LEU A 1 73 ? -1.853 -2.882 -3.814 1.00 93.88 73 LEU A O 1
ATOM 610 N N . ILE A 1 74 ? -3.751 -4.067 -3.595 1.00 93.69 74 ILE A N 1
ATOM 611 C CA . ILE A 1 74 ? -3.114 -5.389 -3.610 1.00 93.69 74 ILE A CA 1
ATOM 612 C C . ILE A 1 74 ? -3.357 -6.022 -4.980 1.00 93.69 74 ILE A C 1
ATOM 614 O O . ILE A 1 74 ? -4.520 -6.154 -5.377 1.00 93.69 74 ILE A O 1
ATOM 618 N N . PRO A 1 75 ? -2.301 -6.357 -5.739 1.00 94.19 75 PRO A N 1
ATOM 619 C CA . PRO A 1 75 ? -2.448 -6.875 -7.088 1.00 94.19 75 PRO A CA 1
ATOM 620 C C . PRO A 1 75 ? -3.016 -8.292 -7.054 1.00 94.19 75 PRO A C 1
ATOM 622 O O . PRO A 1 75 ? -2.571 -9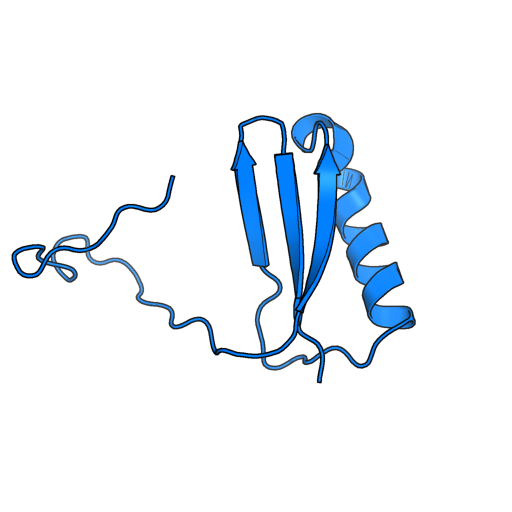.135 -6.279 1.00 94.19 75 PRO A O 1
ATOM 625 N N . ILE A 1 76 ? -3.981 -8.557 -7.925 1.00 93.12 76 ILE A N 1
ATOM 626 C CA . ILE A 1 76 ? -4.598 -9.877 -8.080 1.00 93.12 76 ILE A CA 1
ATOM 627 C C . ILE A 1 76 ? -4.524 -10.322 -9.539 1.00 93.12 76 ILE A C 1
ATOM 629 O O . ILE A 1 76 ? -4.432 -9.479 -10.441 1.00 93.12 76 ILE A O 1
ATOM 633 N N . LYS A 1 77 ? -4.543 -11.639 -9.742 1.00 87.88 77 LYS A N 1
ATOM 634 C CA . LYS A 1 77 ? -4.573 -12.280 -11.060 1.00 87.88 77 LYS A CA 1
ATOM 635 C C . LYS A 1 77 ? -5.971 -12.267 -11.674 1.00 87.88 77 LYS A C 1
ATOM 637 O O . LYS A 1 77 ? -6.954 -12.437 -10.920 1.00 87.88 77 LYS A O 1
#

Sequence (77 aa):
MCVKIEDDDNINAPGLQEVHLPKGNYVRERITDWEKNLSQIPFIIDKISADNLVDPERYIIEFYRSEKELFLLIPIK

pLDDT: mean 86.53, std 9.71, range [37.53, 94.94]

Foldseek 3Di:
DDDDDDPPDPPPVVVDDDDDADDAAWDKDKFFQCVVVVVCVVVVQVVVVVVAAFDPVGDFDWDPPDNGIIMTTTHGD

Secondary structure (DSSP, 8-state):
-PPPPPTT--TTTT-PPP-------EEEEEEESGGG-TTHHHHHHHHHHHHS-B-TTS--EEEEEETTEEEEEEEB-

Radius of gyration: 15.18 Å; chains: 1; bounding box: 28×35×36 Å